Protein AF-A0A7C5IM11-F1 (afdb_monomer)

Nearest PDB structures (foldseek):
  3tjm-assembly1_A  TM=3.528E-01  e=1.279E+00  Homo sapiens
  3vpr-assembly2_C  TM=3.407E-01  e=2.394E+00  Thermus thermophilus HB8
  7mhd-assembly1_A  TM=3.914E-01  e=4.740E+00  Homo sapiens
  6u8y-assembly1_c  TM=3.774E-01  e=7.062E+00  Pyrococcus furiosus COM1
  7rs2-assembly1_A  TM=1.811E-01  e=9.388E+00  Homo sapiens

Secondary structure (DSSP, 8-state):
--TTGGGS-PPEEEEETTEEEEEPPPPGGGHHHHHHHHHHTTTS-TT--HHHHHHT--HHHHHHHHHHHHHHHHHH-TTS-HHHHHHHHHHTHHHHHHHHHHHHTTSS-TTHHHHHHHHHHHHHTTTTT-

Solvent-accessible surface area (backbone atoms only — not comparable to full-atom values): 7636 Å² total; per-residue (Å²): 136,68,81,61,47,72,75,68,61,53,58,44,78,47,78,55,98,90,41,82,44,69,36,42,62,80,55,82,88,46,44,70,53,50,52,50,27,53,57,37,49,70,83,53,59,90,82,51,51,58,67,56,49,56,72,65,34,51,77,66,24,48,51,34,43,53,49,53,43,44,53,31,46,43,70,46,44,65,88,56,56,69,68,57,49,48,52,50,40,64,76,42,38,46,67,50,50,51,50,53,50,55,62,44,33,78,82,42,67,80,76,56,46,56,65,47,56,46,55,51,59,61,57,56,63,68,66,77,76,114

Radius of gyration: 14.56 Å; Cα contacts (8 Å, |Δi|>4): 122; chains: 1; bounding box: 35×40×39 Å

Mean predicted aligned error: 9.96 Å

Foldseek 3Di:
DDPCCVVVLFWFWFADPNDIATWGADDPVCVVLLVQLVVQQVPPDLQDALVSSQVSGDPSNNVSLLVVQLVRCCVRPVPDDSVVSSVVCVVCSSRSSLRRLVSCVVVPDDPSVSSNVSNVVVVVVVVVPD

Structure (mmCIF, N/CA/C/O backbone):
data_AF-A0A7C5IM11-F1
#
_entry.id   AF-A0A7C5IM11-F1
#
loop_
_atom_site.group_PDB
_atom_site.id
_atom_site.type_symbol
_atom_site.label_atom_id
_atom_site.label_alt_id
_atom_site.label_comp_id
_atom_site.label_asym_id
_atom_site.label_entity_id
_atom_site.label_seq_id
_atom_site.pdbx_PDB_ins_code
_atom_site.Cartn_x
_atom_site.Cartn_y
_atom_site.Cartn_z
_atom_site.occupancy
_atom_site.B_iso_or_equiv
_atom_site.auth_seq_id
_atom_site.auth_comp_id
_atom_site.auth_asym_id
_atom_site.auth_atom_id
_atom_site.pdbx_PDB_model_num
ATOM 1 N N . MET A 1 1 ? 9.697 -5.905 23.148 1.00 45.78 1 MET A N 1
ATOM 2 C CA . MET A 1 1 ? 8.982 -6.516 22.001 1.00 45.78 1 MET A CA 1
ATOM 3 C C . MET A 1 1 ? 9.720 -7.782 21.559 1.00 45.78 1 MET A C 1
ATOM 5 O O . MET A 1 1 ? 10.921 -7.866 21.790 1.00 45.78 1 MET A O 1
ATOM 9 N N . SER A 1 2 ? 9.015 -8.790 21.029 1.00 44.34 2 SER A N 1
ATOM 10 C CA . SER A 1 2 ? 9.568 -10.127 20.727 1.00 44.34 2 SER A CA 1
ATOM 11 C C . SER A 1 2 ? 10.342 -10.150 19.402 1.00 44.34 2 SER A C 1
ATOM 13 O O . SER A 1 2 ? 9.794 -9.769 18.376 1.00 44.34 2 SER A O 1
ATOM 15 N N . LYS A 1 3 ? 11.583 -10.659 19.408 1.00 50.72 3 LYS A N 1
ATOM 16 C CA . LYS A 1 3 ? 12.480 -10.756 18.233 1.00 50.72 3 LYS A CA 1
ATOM 17 C C . LYS A 1 3 ? 11.946 -11.637 17.092 1.00 50.72 3 LYS A C 1
ATOM 19 O O . LYS A 1 3 ? 12.400 -11.516 15.963 1.00 50.72 3 LYS A O 1
ATOM 24 N N . PHE A 1 4 ? 10.993 -12.524 17.376 1.00 53.09 4 PHE A N 1
ATOM 25 C CA . PHE A 1 4 ? 10.390 -13.407 16.368 1.00 53.09 4 PHE A CA 1
ATOM 26 C C . PHE A 1 4 ? 9.430 -12.683 15.440 1.00 53.09 4 PHE A C 1
ATOM 28 O O . PHE A 1 4 ? 9.220 -13.087 14.305 1.00 53.09 4 PHE A O 1
ATOM 35 N N . LYS A 1 5 ? 8.850 -11.605 15.938 1.00 51.50 5 LYS A N 1
ATOM 36 C CA . LYS A 1 5 ? 7.765 -10.877 15.312 1.00 51.50 5 LYS A CA 1
ATOM 37 C C . LYS A 1 5 ? 8.288 -10.207 14.017 1.00 51.50 5 LYS A C 1
ATOM 39 O O . LYS A 1 5 ? 7.681 -10.350 12.961 1.00 51.50 5 LYS A O 1
ATOM 44 N N . THR A 1 6 ? 9.538 -9.740 14.036 1.00 43.94 6 THR A N 1
ATOM 45 C CA . THR A 1 6 ? 10.276 -9.199 12.879 1.00 43.94 6 THR A CA 1
ATOM 46 C C . THR A 1 6 ? 10.601 -10.256 11.813 1.00 43.94 6 THR A C 1
ATOM 48 O O . THR A 1 6 ? 10.743 -9.932 10.638 1.00 4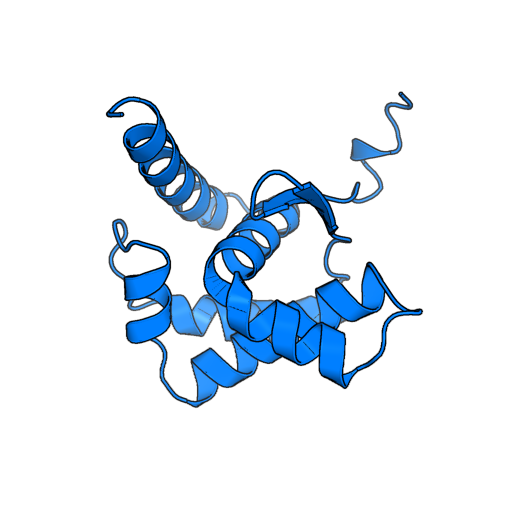3.94 6 THR A O 1
ATOM 51 N N . HIS A 1 7 ? 10.671 -11.537 12.192 1.00 47.66 7 HIS A N 1
ATOM 52 C CA . HIS A 1 7 ? 10.875 -12.667 11.274 1.00 47.66 7 HIS A CA 1
ATOM 53 C C . HIS A 1 7 ? 9.569 -13.340 10.817 1.00 47.66 7 HIS A C 1
ATOM 55 O O . HIS A 1 7 ? 9.614 -14.217 9.960 1.00 47.66 7 HIS A O 1
ATOM 61 N N . LEU A 1 8 ? 8.414 -12.919 11.346 1.00 56.19 8 LEU A N 1
ATOM 62 C CA . LEU A 1 8 ? 7.085 -13.417 10.970 1.00 56.19 8 LEU A CA 1
ATOM 63 C C . LEU A 1 8 ? 6.361 -12.502 9.964 1.00 56.19 8 LEU A C 1
ATOM 65 O O . LEU A 1 8 ? 5.176 -12.700 9.715 1.00 56.19 8 LEU A O 1
ATOM 69 N N . GLY A 1 9 ? 7.054 -11.518 9.378 1.00 52.16 9 GLY A N 1
ATOM 70 C CA . GLY A 1 9 ? 6.433 -10.530 8.490 1.00 52.16 9 GLY A CA 1
ATOM 71 C C . GLY A 1 9 ? 5.662 -9.480 9.284 1.00 52.16 9 GLY A C 1
ATOM 72 O O . GLY A 1 9 ? 4.465 -9.295 9.090 1.00 52.16 9 GLY A O 1
ATOM 73 N N . GLU A 1 10 ? 6.339 -8.844 10.238 1.00 63.31 10 GLU A N 1
ATOM 74 C CA . GLU A 1 10 ? 5.719 -7.859 11.113 1.00 63.31 10 GLU A CA 1
ATOM 75 C C . GLU A 1 10 ? 5.143 -6.690 10.324 1.00 63.31 10 GLU A C 1
ATOM 77 O O . GLU A 1 10 ? 5.780 -6.140 9.423 1.00 63.31 10 GLU A O 1
ATOM 82 N N . ASN A 1 11 ? 3.920 -6.343 10.700 1.00 73.88 11 ASN A N 1
ATOM 83 C CA . ASN A 1 11 ? 3.142 -5.285 10.105 1.00 73.88 11 ASN A CA 1
ATOM 84 C C . ASN A 1 11 ? 3.957 -3.987 9.979 1.00 73.88 11 ASN A C 1
ATOM 86 O O . ASN A 1 11 ? 4.714 -3.599 10.873 1.00 73.88 11 ASN A O 1
ATOM 90 N N . ALA A 1 12 ? 3.796 -3.303 8.855 1.00 82.19 12 ALA A N 1
ATOM 91 C CA . ALA A 1 12 ? 4.478 -2.066 8.553 1.00 82.19 12 ALA A CA 1
ATOM 92 C C . ALA A 1 12 ? 3.622 -0.871 8.963 1.00 82.19 12 ALA A C 1
ATOM 94 O O . ALA A 1 12 ? 2.465 -0.757 8.575 1.00 82.19 12 ALA A O 1
ATOM 95 N N . LYS A 1 13 ? 4.219 0.057 9.706 1.00 87.00 13 LYS A N 1
ATOM 96 C CA . LYS A 1 13 ? 3.553 1.294 10.112 1.00 87.00 13 LYS A CA 1
ATOM 97 C C . LYS A 1 13 ? 3.661 2.360 9.025 1.00 87.00 13 LYS A C 1
ATOM 99 O O . LYS A 1 13 ? 4.758 2.591 8.502 1.00 87.00 13 LYS A O 1
ATOM 104 N N . VAL A 1 14 ? 2.545 2.999 8.696 1.00 87.75 14 VAL A N 1
ATOM 10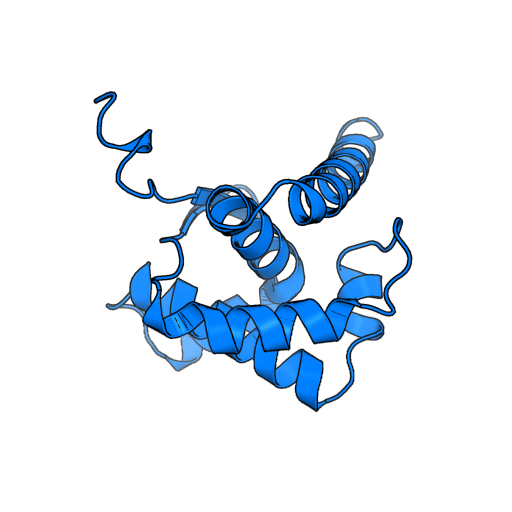5 C CA . VAL A 1 14 ? 2.467 4.178 7.827 1.00 87.75 14 VAL A CA 1
ATOM 106 C C . VAL A 1 14 ? 1.787 5.305 8.595 1.00 87.75 14 VAL A C 1
ATOM 108 O O . VAL A 1 14 ? 0.765 5.085 9.233 1.00 87.75 14 VAL A O 1
ATOM 111 N N . GLU A 1 15 ? 2.373 6.497 8.560 1.00 87.75 15 GLU A N 1
ATOM 112 C CA . GLU A 1 15 ? 1.775 7.688 9.159 1.00 87.75 15 GLU A CA 1
ATOM 113 C C . GLU A 1 15 ? 0.975 8.434 8.090 1.00 87.75 15 GLU A C 1
ATOM 115 O O . GLU A 1 15 ? 1.493 8.730 7.009 1.00 87.75 15 GLU A O 1
ATOM 120 N N . ILE A 1 16 ? -0.297 8.697 8.372 1.00 86.94 16 ILE A N 1
ATOM 121 C CA . ILE A 1 16 ? -1.225 9.397 7.486 1.00 86.94 16 ILE A CA 1
ATOM 122 C C . ILE A 1 16 ? -1.944 10.447 8.330 1.00 86.94 16 ILE A C 1
ATOM 124 O O . ILE A 1 16 ? -2.588 10.109 9.313 1.00 86.94 16 ILE A O 1
ATOM 128 N N . ASP A 1 17 ? -1.814 11.722 7.957 1.00 87.25 17 ASP A N 1
ATOM 129 C CA . ASP A 1 17 ? -2.441 12.860 8.649 1.00 87.25 17 ASP A CA 1
ATOM 130 C C . ASP A 1 17 ? -2.171 12.920 10.173 1.00 87.25 17 ASP A C 1
ATOM 132 O O . ASP A 1 17 ? -2.974 13.445 10.940 1.00 87.25 17 ASP A O 1
ATOM 136 N N . GLY A 1 18 ? -1.009 12.421 10.615 1.00 81.88 18 GLY A N 1
ATOM 137 C CA . GLY A 1 18 ? -0.608 12.381 12.028 1.00 81.88 18 GLY A CA 1
ATOM 138 C C . GLY A 1 18 ? -1.126 11.166 12.804 1.00 81.88 18 GLY A C 1
ATOM 139 O O . GLY A 1 18 ? -0.872 11.055 14.004 1.00 81.88 18 GLY A O 1
ATOM 140 N N . GLU A 1 19 ? -1.822 10.245 12.135 1.00 87.88 19 GLU A N 1
ATOM 141 C CA . GLU A 1 19 ? -2.271 8.971 12.691 1.00 87.88 19 GLU A CA 1
ATOM 142 C C . GLU A 1 19 ? -1.418 7.810 12.162 1.00 87.88 19 GLU A C 1
ATOM 144 O O . GLU A 1 19 ? -1.015 7.778 10.997 1.00 87.88 19 GLU A O 1
ATOM 149 N N . GLU A 1 20 ? -1.124 6.839 13.029 1.00 89.06 20 GLU A N 1
ATOM 150 C CA . GLU A 1 20 ? -0.320 5.665 12.686 1.00 89.06 20 GLU A CA 1
ATOM 151 C C . GLU A 1 20 ? -1.227 4.485 12.310 1.00 89.06 20 GLU A C 1
ATOM 153 O O . GLU A 1 20 ? -2.004 3.994 13.129 1.00 89.06 20 GLU A O 1
ATOM 158 N N . PHE A 1 21 ? -1.082 3.995 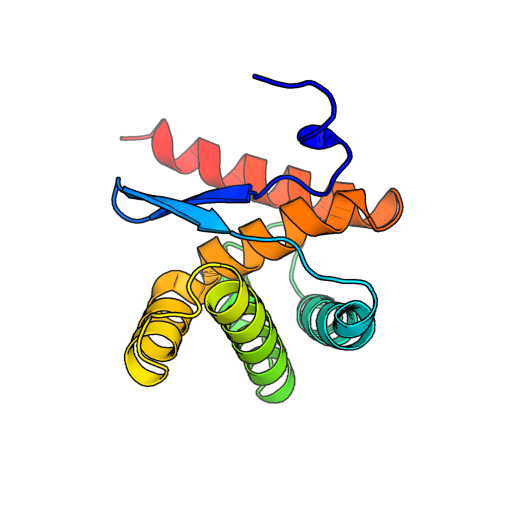11.080 1.00 90.38 21 PHE A N 1
ATOM 159 C CA . PHE A 1 21 ? -1.788 2.826 10.561 1.00 90.38 21 PHE A CA 1
ATOM 160 C C . PHE A 1 21 ? -0.834 1.641 10.439 1.00 90.38 21 PHE A C 1
ATOM 162 O O . PHE A 1 21 ? 0.310 1.781 10.005 1.00 90.38 21 PHE A O 1
ATOM 169 N N . GLU A 1 22 ? -1.313 0.452 10.790 1.00 90.81 22 GLU A N 1
ATOM 170 C CA . GLU A 1 22 ? -0.535 -0.782 10.807 1.00 90.81 22 GLU A CA 1
ATOM 171 C C . GLU A 1 22 ? -0.975 -1.686 9.647 1.00 90.81 22 GLU A C 1
ATOM 173 O O . GLU A 1 22 ? -2.091 -2.200 9.620 1.00 90.81 22 GLU A O 1
ATOM 178 N N . LEU A 1 23 ? -0.091 -1.875 8.665 1.00 90.94 23 LEU A N 1
ATOM 179 C CA . LEU A 1 23 ? -0.356 -2.630 7.442 1.00 90.94 23 LEU A CA 1
ATOM 180 C C . LEU A 1 23 ? 0.257 -4.028 7.503 1.00 90.94 23 LEU A C 1
ATOM 182 O O . LEU A 1 23 ? 1.448 -4.180 7.756 1.00 90.94 23 LEU A O 1
ATOM 186 N N . LYS A 1 24 ? -0.519 -5.061 7.191 1.00 89.25 24 LYS A N 1
ATOM 187 C CA . LYS A 1 24 ? -0.018 -6.436 7.071 1.00 89.25 24 LYS A CA 1
ATOM 188 C C . LYS A 1 24 ? 0.662 -6.651 5.715 1.00 89.25 24 LYS A C 1
ATOM 190 O O . LYS A 1 24 ? 0.131 -6.194 4.701 1.00 89.25 24 LYS A O 1
ATOM 195 N N . PRO A 1 25 ? 1.789 -7.382 5.658 1.00 87.00 25 PRO A N 1
ATOM 196 C CA . PRO A 1 25 ? 2.469 -7.655 4.401 1.00 87.00 25 PRO A CA 1
ATOM 197 C C . PRO A 1 25 ? 1.653 -8.569 3.488 1.00 87.00 25 PRO A C 1
ATOM 199 O O . PRO A 1 25 ? 0.676 -9.220 3.885 1.00 87.00 25 PRO A O 1
ATOM 202 N N . LEU A 1 26 ? 2.106 -8.639 2.242 1.00 86.44 26 LEU A N 1
ATOM 203 C CA . LEU A 1 26 ? 1.556 -9.564 1.273 1.00 86.44 26 LEU A CA 1
ATOM 204 C C . LEU A 1 26 ? 1.995 -10.999 1.589 1.00 86.44 26 LEU A C 1
ATOM 206 O O . LEU A 1 26 ? 3.027 -11.239 2.220 1.00 86.44 26 LEU A O 1
ATOM 210 N N . THR A 1 27 ? 1.183 -11.959 1.164 1.00 83.44 27 THR A N 1
ATOM 211 C CA . THR A 1 27 ? 1.513 -13.388 1.171 1.00 83.44 27 THR A CA 1
ATOM 212 C C . THR A 1 27 ? 2.044 -13.811 -0.198 1.00 83.44 27 THR A C 1
ATOM 214 O O . THR A 1 27 ? 1.920 -13.099 -1.195 1.00 83.44 27 THR A O 1
ATOM 217 N N . VAL A 1 28 ? 2.615 -15.016 -0.265 1.00 77.69 28 VAL A N 1
ATOM 218 C CA . VAL A 1 28 ? 3.165 -15.591 -1.505 1.00 77.69 28 VAL A CA 1
ATOM 219 C C . VAL A 1 28 ? 2.121 -15.656 -2.629 1.0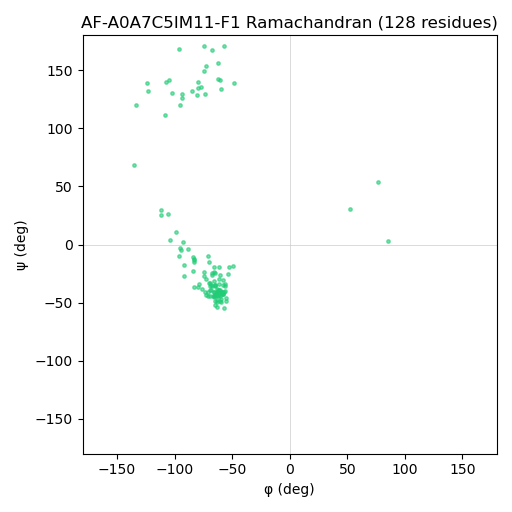0 77.69 28 VAL A C 1
ATOM 221 O O . VAL A 1 28 ? 2.455 -15.451 -3.794 1.00 77.69 28 VAL A O 1
ATOM 224 N N . GLU A 1 29 ? 0.853 -15.884 -2.286 1.00 81.25 29 GLU A N 1
ATOM 225 C CA . GLU A 1 29 ? -0.267 -15.960 -3.237 1.00 81.25 29 GLU A CA 1
ATOM 226 C C . GLU A 1 29 ? -0.539 -14.624 -3.948 1.00 81.25 29 GLU A C 1
ATOM 228 O O . GLU A 1 29 ? -1.058 -14.597 -5.063 1.00 81.25 29 GLU A O 1
ATOM 233 N N . GLU A 1 30 ? -0.146 -13.510 -3.333 1.00 86.94 30 GLU A N 1
ATOM 234 C CA . GLU A 1 30 ? -0.408 -12.153 -3.816 1.00 86.94 30 GLU A CA 1
ATOM 235 C C . GLU A 1 30 ? 0.774 -11.581 -4.622 1.00 86.94 30 GLU A C 1
ATOM 237 O O . GLU A 1 30 ? 0.632 -10.559 -5.301 1.00 86.94 30 GLU A O 1
ATOM 242 N N . LEU A 1 31 ? 1.931 -12.258 -4.620 1.00 82.12 31 LEU A N 1
ATOM 243 C CA . LEU A 1 31 ? 3.133 -11.828 -5.344 1.00 82.12 31 LEU A CA 1
ATOM 244 C C . LEU A 1 31 ? 2.921 -11.622 -6.853 1.00 82.12 31 LEU A C 1
ATOM 246 O O . LEU A 1 31 ? 3.434 -10.630 -7.373 1.00 82.12 31 LEU A O 1
ATOM 250 N N . PRO A 1 32 ? 2.164 -12.466 -7.588 1.00 84.50 32 PRO A N 1
ATOM 251 C CA . PRO A 1 32 ? 1.912 -12.220 -9.008 1.00 84.50 32 PRO A CA 1
ATOM 252 C C . PRO A 1 32 ? 1.254 -10.859 -9.258 1.00 84.50 32 PRO A C 1
ATOM 254 O O . PRO A 1 32 ? 1.634 -10.146 -10.186 1.00 84.50 32 PRO A O 1
ATOM 257 N N . LEU A 1 33 ? 0.302 -10.475 -8.404 1.00 85.69 33 LEU A N 1
ATOM 258 C CA . LEU A 1 33 ? -0.375 -9.186 -8.493 1.00 85.69 33 LEU A CA 1
ATOM 259 C C . LEU A 1 33 ? 0.562 -8.037 -8.108 1.00 85.69 33 LEU A C 1
ATOM 261 O O . LEU A 1 33 ? 0.575 -7.004 -8.776 1.00 85.69 33 LEU A O 1
ATOM 265 N N . TYR A 1 34 ? 1.374 -8.232 -7.072 1.00 86.06 34 TYR A N 1
ATOM 266 C CA . TYR A 1 34 ? 2.392 -7.270 -6.671 1.00 86.06 34 TYR A CA 1
ATOM 267 C C . TYR A 1 34 ? 3.392 -6.982 -7.799 1.00 86.06 34 TYR A C 1
ATOM 269 O O . TYR A 1 34 ? 3.676 -5.822 -8.077 1.00 86.06 34 TYR A O 1
ATOM 277 N N . PHE A 1 35 ? 3.855 -8.003 -8.529 1.00 83.38 35 PHE A N 1
ATOM 278 C CA . PHE A 1 35 ? 4.733 -7.800 -9.686 1.00 83.38 35 PHE A CA 1
ATOM 279 C C . PHE A 1 35 ? 4.051 -7.045 -10.831 1.00 83.38 35 PHE A C 1
ATOM 281 O O . PHE A 1 35 ? 4.703 -6.252 -11.508 1.00 83.38 35 PHE A O 1
ATOM 288 N N . MET A 1 36 ? 2.747 -7.249 -11.046 1.00 85.56 36 MET A N 1
ATOM 289 C CA . MET A 1 36 ? 1.990 -6.455 -12.021 1.00 85.56 36 MET A CA 1
ATOM 290 C C . MET A 1 36 ? 1.901 -4.985 -11.598 1.00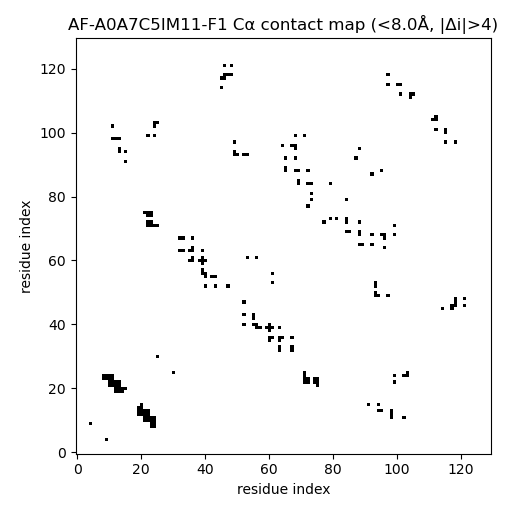 85.56 36 MET A C 1
ATOM 292 O O . MET A 1 36 ? 2.093 -4.107 -12.437 1.00 85.56 36 MET A O 1
ATOM 296 N N . ALA A 1 37 ? 1.683 -4.718 -10.306 1.00 84.50 37 ALA A N 1
ATOM 297 C CA . ALA A 1 37 ? 1.707 -3.364 -9.757 1.00 84.50 37 ALA A CA 1
ATOM 298 C C . ALA A 1 37 ? 3.106 -2.732 -9.868 1.00 84.50 37 ALA A C 1
ATOM 300 O O . ALA A 1 37 ? 3.222 -1.598 -10.311 1.00 84.50 37 ALA A O 1
ATOM 301 N N . LEU A 1 38 ? 4.180 -3.473 -9.573 1.00 80.25 38 LEU A N 1
ATOM 302 C CA . LEU A 1 38 ? 5.556 -2.991 -9.745 1.00 80.25 38 LEU A CA 1
ATOM 303 C C . LEU A 1 38 ? 5.903 -2.683 -11.201 1.00 80.25 38 LEU A C 1
ATOM 305 O O . LEU A 1 38 ? 6.541 -1.673 -11.486 1.00 80.25 38 LEU A O 1
ATOM 309 N N . LYS A 1 39 ? 5.467 -3.531 -12.136 1.00 80.19 39 LYS A N 1
ATOM 310 C CA . LYS A 1 39 ? 5.681 -3.306 -13.568 1.00 80.19 39 LYS A CA 1
ATOM 311 C C . LYS A 1 39 ? 5.009 -2.019 -14.044 1.00 80.19 39 LYS A C 1
ATOM 313 O O . LYS A 1 39 ? 5.529 -1.375 -14.946 1.00 80.19 39 LYS A O 1
ATOM 318 N N . ALA A 1 40 ? 3.904 -1.616 -13.419 1.00 76.44 40 ALA A N 1
ATOM 319 C CA . ALA A 1 40 ? 3.270 -0.334 -13.701 1.00 76.44 40 ALA A CA 1
ATOM 320 C C . ALA A 1 40 ? 4.204 0.858 -13.420 1.00 76.44 40 ALA A C 1
ATOM 322 O O . ALA A 1 40 ? 4.104 1.891 -14.075 1.00 76.44 40 ALA A O 1
ATOM 323 N N . PHE A 1 41 ? 5.168 0.682 -12.513 1.00 72.88 41 PHE A N 1
ATOM 324 C CA . PHE A 1 41 ? 6.167 1.686 -12.164 1.00 72.88 41 PHE A CA 1
ATOM 325 C C . PHE A 1 41 ? 7.473 1.579 -12.969 1.00 72.88 41 PHE A C 1
ATOM 327 O O . PHE A 1 41 ? 8.383 2.375 -12.756 1.00 72.88 41 PHE A O 1
ATOM 334 N N . SER A 1 42 ? 7.596 0.648 -13.925 1.00 68.50 42 SER A N 1
ATOM 335 C CA . SER A 1 42 ? 8.868 0.398 -14.629 1.00 68.50 42 SER A CA 1
ATOM 336 C C . SER A 1 42 ? 9.352 1.558 -15.503 1.00 68.50 42 SER A C 1
ATOM 338 O O . SER A 1 42 ? 10.521 1.599 -15.871 1.00 68.50 42 SER A O 1
ATOM 340 N N . ASN A 1 43 ? 8.452 2.472 -15.868 1.00 65.44 43 ASN A N 1
ATOM 341 C CA . ASN A 1 43 ? 8.747 3.639 -16.704 1.00 65.44 43 ASN A CA 1
ATOM 342 C C . ASN A 1 43 ? 8.835 4.937 -15.890 1.00 65.44 43 ASN A C 1
ATOM 344 O O . ASN A 1 43 ? 8.968 6.024 -16.458 1.00 65.44 43 ASN A O 1
ATOM 348 N N . VAL A 1 44 ? 8.719 4.837 -14.567 1.00 66.56 44 VAL A N 1
ATOM 349 C CA . VAL A 1 44 ? 8.757 5.984 -13.669 1.00 66.56 44 VAL A CA 1
ATOM 350 C C . VAL A 1 44 ? 10.210 6.388 -13.461 1.00 66.56 44 VAL A C 1
ATOM 352 O O . VAL A 1 44 ? 11.086 5.548 -13.273 1.00 66.56 44 VAL A O 1
ATOM 355 N N . LYS A 1 45 ? 10.482 7.693 -13.538 1.00 59.88 45 LYS A N 1
ATOM 356 C CA . LYS A 1 45 ? 11.821 8.229 -13.275 1.00 59.88 45 LYS A CA 1
ATOM 357 C C . LYS A 1 45 ? 12.218 7.896 -11.833 1.00 59.88 45 LYS A C 1
ATOM 359 O O . LYS A 1 45 ? 11.391 8.050 -10.941 1.00 59.88 45 LYS A O 1
ATOM 364 N N . GLU A 1 46 ? 13.487 7.551 -11.609 1.00 54.12 46 GLU A N 1
ATOM 365 C CA . GLU A 1 46 ? 14.054 7.214 -10.282 1.00 54.12 46 GLU A CA 1
ATOM 366 C C . GLU A 1 46 ? 13.784 8.294 -9.207 1.00 54.12 46 GLU A C 1
ATOM 368 O O . GLU A 1 46 ? 13.761 7.999 -8.019 1.00 54.12 46 GLU A O 1
ATOM 373 N N . ASN A 1 47 ? 13.466 9.533 -9.615 1.00 57.12 47 ASN A N 1
ATOM 374 C CA . ASN A 1 47 ? 13.148 10.647 -8.718 1.00 57.12 47 ASN A CA 1
ATOM 375 C C . ASN A 1 47 ? 11.692 11.139 -8.749 1.00 57.12 47 ASN A C 1
ATOM 377 O O . ASN A 1 47 ? 11.435 12.317 -8.501 1.00 57.12 47 ASN A O 1
ATOM 381 N N . ALA A 1 48 ? 10.743 10.285 -9.126 1.00 57.38 48 ALA A N 1
ATOM 382 C CA . ALA A 1 48 ? 9.341 10.678 -9.158 1.00 57.38 48 ALA A CA 1
ATOM 383 C C . ALA A 1 48 ? 8.754 10.780 -7.745 1.00 57.38 48 ALA A C 1
ATOM 385 O O . ALA A 1 48 ? 8.796 9.839 -6.952 1.00 57.38 48 ALA A O 1
ATOM 386 N N . THR A 1 49 ? 8.110 11.908 -7.464 1.00 63.91 49 THR A N 1
ATOM 387 C CA . THR A 1 49 ? 7.257 12.052 -6.285 1.00 63.91 49 THR A CA 1
ATOM 388 C C . THR A 1 49 ? 6.087 11.067 -6.351 1.00 63.91 49 THR A C 1
ATOM 390 O O . THR A 1 49 ? 5.644 10.688 -7.434 1.00 63.91 49 THR A O 1
ATOM 393 N N . GLY A 1 50 ? 5.501 10.703 -5.203 1.00 64.00 50 GLY A N 1
ATOM 394 C CA . GLY A 1 50 ? 4.351 9.785 -5.162 1.00 64.00 50 GLY A CA 1
ATOM 395 C C . GLY A 1 50 ? 3.175 10.203 -6.062 1.00 64.00 50 GLY A C 1
ATOM 396 O O . GLY A 1 50 ? 2.430 9.356 -6.536 1.00 64.00 50 GLY A O 1
ATOM 397 N N . GLN A 1 51 ? 3.033 11.495 -6.359 1.00 66.25 51 GLN A N 1
ATOM 398 C CA . GLN A 1 51 ? 1.982 12.018 -7.233 1.00 66.25 51 GLN A CA 1
ATOM 399 C C . GLN A 1 51 ? 2.338 11.904 -8.726 1.00 66.25 51 GLN A C 1
ATOM 401 O O . GLN A 1 51 ? 1.480 11.571 -9.545 1.00 66.25 51 GLN A O 1
ATOM 406 N N . GLU A 1 52 ? 3.608 12.093 -9.088 1.00 66.56 52 GLU A N 1
ATOM 407 C CA . GLU A 1 52 ? 4.128 11.826 -10.441 1.00 66.56 52 GLU A CA 1
ATOM 408 C C . GLU A 1 52 ? 4.145 10.324 -10.751 1.00 66.56 52 GLU A C 1
ATOM 410 O O . GLU A 1 52 ? 3.866 9.901 -11.874 1.00 66.56 52 GLU A O 1
ATOM 415 N N . LEU A 1 53 ? 4.410 9.518 -9.727 1.00 69.25 53 LEU A N 1
ATOM 416 C CA . LEU A 1 53 ? 4.427 8.063 -9.768 1.00 69.25 53 LEU A CA 1
ATOM 417 C C . LEU A 1 53 ? 3.030 7.492 -10.059 1.00 69.25 53 LEU A C 1
ATOM 419 O O . LEU A 1 53 ? 2.914 6.525 -10.798 1.00 69.25 53 LEU A O 1
ATOM 423 N N . LEU A 1 54 ? 1.965 8.135 -9.566 1.00 72.38 54 LEU A N 1
ATOM 424 C CA . LEU A 1 54 ? 0.581 7.786 -9.912 1.00 72.38 54 LEU A CA 1
ATOM 425 C C . LEU A 1 54 ? 0.141 8.340 -11.272 1.00 72.38 54 LEU A C 1
ATOM 427 O O . LEU A 1 54 ? -0.576 7.667 -12.004 1.00 72.38 54 LEU A O 1
ATOM 431 N N . SER A 1 55 ? 0.586 9.547 -11.630 1.00 75.50 55 SER A N 1
ATOM 432 C CA . SER A 1 55 ? 0.209 10.205 -12.896 1.00 75.50 55 SER A CA 1
ATOM 433 C C . SER A 1 55 ? 0.822 9.544 -14.137 1.00 75.50 55 SER A C 1
ATOM 435 O O . SER A 1 55 ? 0.408 9.823 -15.258 1.00 75.50 55 SER A O 1
ATOM 437 N N . SER A 1 56 ? 1.830 8.698 -13.941 1.00 74.12 56 SER A N 1
ATOM 438 C CA . SER A 1 56 ? 2.517 7.942 -14.992 1.00 74.12 56 SER A CA 1
ATOM 439 C C . SER A 1 56 ? 1.973 6.523 -15.174 1.00 74.12 56 SER A C 1
ATOM 441 O O . SER A 1 56 ? 2.414 5.820 -16.084 1.00 74.12 56 SER A O 1
ATOM 443 N N . LEU A 1 57 ? 1.008 6.110 -14.345 1.00 80.56 57 LEU A N 1
ATOM 444 C CA . LEU A 1 57 ? 0.345 4.820 -14.480 1.00 80.56 57 LEU A CA 1
ATOM 445 C C . LEU A 1 57 ? -0.679 4.852 -15.614 1.00 80.56 57 LEU A C 1
ATOM 447 O O . LEU A 1 57 ? -1.489 5.773 -15.714 1.00 80.56 57 LEU A O 1
ATOM 45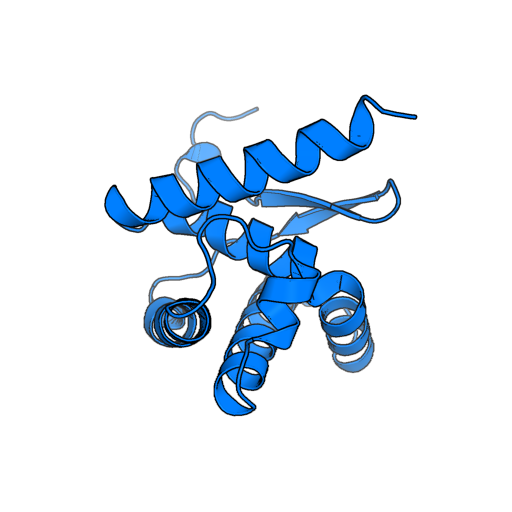1 N N . ASP A 1 58 ? -0.685 3.802 -16.432 1.00 83.69 58 ASP A N 1
ATOM 452 C CA . ASP A 1 58 ? -1.806 3.528 -17.325 1.00 83.69 58 ASP A CA 1
ATOM 453 C C . ASP A 1 58 ? -3.010 2.977 -16.535 1.00 83.69 58 ASP A C 1
ATOM 455 O O . ASP A 1 58 ? -2.917 2.661 -15.344 1.00 83.69 58 ASP A O 1
ATOM 459 N N . GLU A 1 59 ? -4.169 2.848 -17.186 1.00 85.00 59 GLU A N 1
ATOM 460 C CA . GLU A 1 59 ? -5.393 2.358 -16.530 1.00 85.00 59 GLU A CA 1
ATOM 461 C C . GLU A 1 59 ? -5.202 0.979 -15.878 1.00 85.00 59 GLU A C 1
ATOM 463 O O . GLU A 1 59 ? -5.734 0.704 -14.799 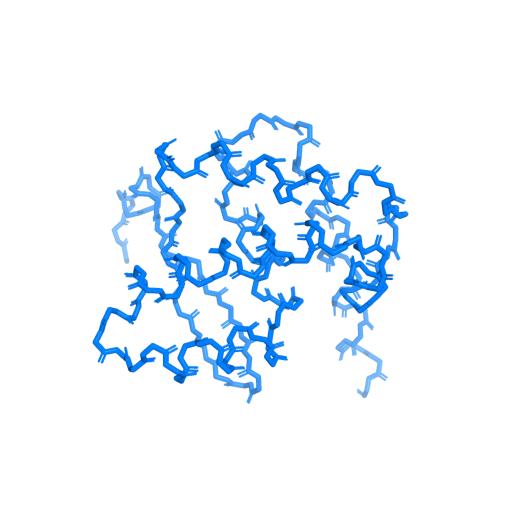1.00 85.00 59 GLU A O 1
ATOM 468 N N . ASN A 1 60 ? -4.408 0.110 -16.510 1.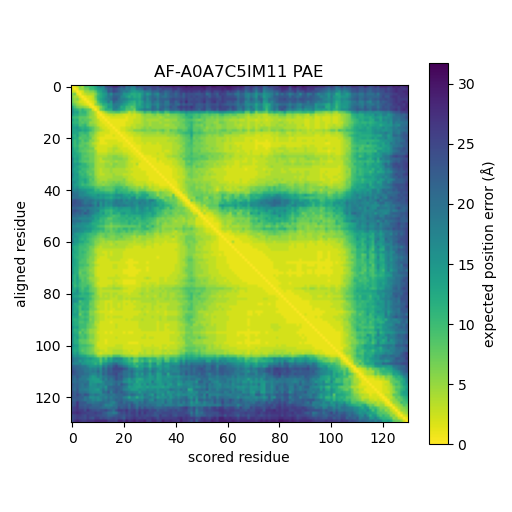00 85.19 60 ASN A N 1
ATOM 469 C CA . ASN A 1 60 ? -4.100 -1.214 -15.980 1.00 85.19 60 ASN A CA 1
ATOM 470 C C . ASN A 1 60 ? -3.211 -1.126 -14.736 1.00 85.19 60 ASN A C 1
ATOM 472 O O . ASN A 1 60 ? -3.476 -1.796 -13.740 1.00 85.19 60 ASN A O 1
ATOM 476 N N . GLY A 1 61 ? -2.186 -0.282 -14.773 1.00 85.94 61 GLY A N 1
ATOM 477 C CA . GLY A 1 61 ? -1.284 -0.006 -13.671 1.00 85.94 61 GLY A CA 1
ATOM 478 C C . GLY A 1 61 ? -2.018 0.536 -12.458 1.00 85.94 61 GLY A C 1
ATOM 479 O O . GLY A 1 61 ? -1.900 -0.021 -11.367 1.00 85.94 61 GLY A O 1
ATOM 480 N N . LEU A 1 62 ? -2.866 1.543 -12.669 1.00 88.00 62 LEU A N 1
ATOM 481 C CA . LEU A 1 62 ? -3.710 2.107 -11.621 1.00 88.00 62 LEU A CA 1
ATOM 482 C C . LEU A 1 62 ? -4.627 1.041 -11.011 1.00 88.00 62 LEU A C 1
ATOM 484 O O . LEU A 1 62 ? -4.747 0.946 -9.790 1.00 88.00 62 LEU A O 1
ATOM 488 N N . LYS A 1 63 ? -5.225 0.183 -11.845 1.00 90.75 63 LYS A N 1
ATOM 489 C CA . LYS A 1 63 ? -6.064 -0.931 -11.389 1.00 90.75 63 LYS A CA 1
ATOM 490 C C . LYS A 1 63 ? -5.287 -1.932 -10.532 1.00 90.75 63 LYS A C 1
ATOM 492 O O . LYS A 1 63 ? -5.809 -2.376 -9.509 1.00 90.75 63 LYS A O 1
ATOM 497 N N . TYR A 1 64 ? -4.066 -2.306 -10.918 1.00 90.62 64 TYR A N 1
ATOM 498 C CA . TYR A 1 64 ? -3.244 -3.232 -10.130 1.00 90.62 64 TYR A CA 1
ATOM 499 C C . TYR A 1 64 ? -2.789 -2.616 -8.805 1.00 90.62 64 TYR A C 1
ATOM 501 O O . TYR A 1 64 ? -2.822 -3.295 -7.779 1.00 90.62 64 TYR A O 1
ATOM 509 N N . VAL A 1 65 ? -2.440 -1.329 -8.811 1.00 90.94 65 VAL A N 1
ATOM 510 C CA . VAL A 1 65 ? -2.069 -0.570 -7.610 1.00 90.94 65 VAL A CA 1
ATOM 511 C C . VAL A 1 65 ? -3.250 -0.440 -6.648 1.00 90.94 65 VAL A C 1
ATOM 513 O O . VAL A 1 65 ? -3.128 -0.780 -5.475 1.00 90.94 65 VAL A O 1
ATOM 516 N N . ALA A 1 66 ? -4.423 -0.037 -7.133 1.00 92.19 66 ALA A N 1
ATOM 517 C CA . ALA A 1 66 ? -5.622 0.034 -6.301 1.00 92.19 66 ALA A CA 1
ATOM 518 C C . ALA A 1 66 ? -5.976 -1.340 -5.708 1.00 92.19 66 ALA A C 1
ATOM 520 O O . ALA A 1 66 ? -6.296 -1.446 -4.526 1.00 92.19 66 ALA A O 1
ATOM 521 N N . LYS A 1 67 ? -5.852 -2.410 -6.504 1.00 93.38 67 LYS A N 1
ATOM 522 C CA . LYS A 1 67 ? -6.145 -3.774 -6.052 1.00 93.38 67 LYS A CA 1
ATOM 523 C C . LYS A 1 67 ? -5.176 -4.261 -4.974 1.00 93.38 67 LYS A C 1
ATOM 525 O O . LYS A 1 67 ? -5.616 -4.911 -4.031 1.00 93.38 67 LYS A O 1
ATOM 530 N N . ILE A 1 68 ? -3.875 -3.976 -5.094 1.00 93.44 68 ILE A N 1
ATOM 531 C CA . ILE A 1 68 ? -2.907 -4.406 -4.075 1.00 93.44 68 ILE A CA 1
ATOM 532 C C . ILE A 1 68 ? -3.094 -3.637 -2.764 1.00 93.44 68 ILE A C 1
ATOM 534 O O . ILE A 1 68 ? -2.976 -4.226 -1.693 1.00 93.44 68 ILE A O 1
ATOM 538 N N . ILE A 1 69 ? -3.454 -2.353 -2.844 1.00 94.50 69 ILE A N 1
ATOM 539 C CA . ILE A 1 69 ? -3.799 -1.546 -1.671 1.00 94.50 69 ILE A CA 1
ATOM 540 C C . ILE A 1 69 ? -5.033 -2.115 -0.978 1.00 94.50 69 ILE A C 1
ATOM 542 O O . ILE A 1 69 ? -4.988 -2.341 0.227 1.00 94.50 69 ILE A O 1
ATOM 546 N N . ASP A 1 70 ? -6.105 -2.389 -1.722 1.00 95.25 70 ASP A N 1
ATOM 547 C CA . ASP A 1 70 ? -7.342 -2.933 -1.155 1.00 95.25 70 ASP A CA 1
ATOM 548 C C . ASP A 1 70 ? -7.113 -4.286 -0.464 1.00 95.25 70 ASP A C 1
ATOM 550 O O . ASP A 1 70 ? -7.566 -4.485 0.659 1.00 95.25 70 ASP A O 1
ATOM 554 N N . ILE A 1 71 ? -6.308 -5.177 -1.057 1.00 94.44 71 ILE A N 1
ATOM 555 C CA . ILE A 1 71 ? -5.919 -6.453 -0.427 1.00 94.44 71 ILE A CA 1
ATOM 556 C C . ILE A 1 71 ? -5.192 -6.219 0.899 1.00 94.44 71 ILE A C 1
ATOM 558 O O . ILE A 1 71 ? -5.503 -6.857 1.906 1.00 94.44 71 ILE A O 1
ATOM 562 N N . VAL A 1 72 ? -4.222 -5.304 0.921 1.00 93.94 72 VAL A N 1
ATOM 563 C CA . VAL A 1 72 ? -3.469 -4.997 2.142 1.00 93.94 72 VAL A CA 1
ATOM 564 C C . VAL A 1 72 ? -4.384 -4.387 3.201 1.00 93.94 72 VAL A C 1
ATOM 566 O O . VAL A 1 72 ? -4.328 -4.804 4.360 1.00 93.94 72 VAL A O 1
ATOM 569 N N . LEU A 1 73 ? -5.261 -3.455 2.826 1.00 94.81 73 LEU A N 1
ATOM 570 C CA . LEU A 1 73 ? -6.222 -2.848 3.746 1.00 94.81 73 LEU A CA 1
ATOM 571 C C . LEU A 1 73 ? -7.224 -3.878 4.269 1.00 94.81 73 LEU A C 1
ATOM 573 O O . LEU A 1 73 ? -7.456 -3.917 5.469 1.00 94.81 73 LEU A O 1
ATOM 577 N N . GLN A 1 74 ? -7.754 -4.761 3.424 1.00 95.25 74 GLN A N 1
ATOM 578 C CA . GLN A 1 74 ? -8.667 -5.829 3.836 1.00 95.25 74 GLN A CA 1
ATOM 579 C C . GLN A 1 74 ? -8.003 -6.795 4.823 1.00 95.25 74 GLN A C 1
ATOM 581 O O . GLN A 1 74 ? -8.627 -7.232 5.785 1.00 95.25 74 GLN A O 1
ATOM 586 N N . LYS A 1 75 ? -6.724 -7.123 4.624 1.00 91.44 75 LYS A N 1
ATOM 587 C CA . LYS A 1 75 ? -5.976 -7.984 5.554 1.00 91.44 75 LYS A CA 1
ATOM 588 C C . LYS A 1 75 ? -5.708 -7.295 6.885 1.00 91.44 75 LYS A C 1
ATOM 590 O O . LYS A 1 75 ? -5.733 -7.941 7.938 1.00 91.44 75 LYS A O 1
ATOM 595 N N . SER A 1 76 ? -5.400 -6.007 6.831 1.00 91.94 76 SER A N 1
ATOM 596 C CA . SER A 1 76 ? -5.042 -5.202 8.000 1.00 91.94 76 SER A CA 1
ATOM 597 C C . SER A 1 76 ? -6.270 -4.845 8.834 1.00 91.94 76 SER A C 1
ATOM 599 O O . SER A 1 76 ? -6.220 -4.958 10.055 1.00 91.94 76 SER A O 1
ATOM 601 N N . TYR A 1 77 ? -7.379 -4.550 8.157 1.00 92.75 77 TYR A N 1
ATOM 602 C CA . TYR A 1 77 ? -8.634 -4.043 8.700 1.00 92.75 77 TYR A CA 1
ATOM 603 C C . TYR A 1 77 ? -9.835 -4.801 8.087 1.00 92.75 77 TYR A C 1
ATOM 605 O O . TYR A 1 77 ? -10.589 -4.252 7.274 1.00 92.75 77 TYR A O 1
ATOM 613 N N . PRO A 1 78 ? -10.001 -6.097 8.417 1.00 92.88 78 PRO A N 1
ATOM 614 C CA . PRO A 1 78 ? -11.042 -6.942 7.825 1.00 92.88 78 PRO A CA 1
ATOM 615 C C . PRO A 1 78 ? -12.460 -6.529 8.229 1.00 92.88 78 PRO A C 1
ATOM 617 O O . PRO A 1 78 ? -13.396 -6.775 7.471 1.00 92.88 78 PRO A O 1
ATOM 620 N N . ASP A 1 79 ? -12.600 -5.894 9.392 1.00 94.81 79 ASP A N 1
ATOM 621 C CA . ASP A 1 79 ? -13.889 -5.494 9.960 1.00 94.81 79 ASP A CA 1
ATOM 622 C C . ASP A 1 79 ? -14.397 -4.147 9.411 1.00 94.81 79 ASP A C 1
ATOM 624 O O . ASP A 1 79 ? -15.558 -3.801 9.614 1.00 94.81 79 ASP A O 1
ATOM 628 N N . GLU A 1 80 ? -13.556 -3.405 8.681 1.00 93.62 80 GLU A N 1
ATOM 629 C CA . GLU A 1 80 ? -13.944 -2.128 8.076 1.00 93.62 80 GLU A CA 1
ATOM 630 C C . GLU A 1 80 ? -14.843 -2.327 6.842 1.00 93.62 80 GLU A C 1
ATOM 632 O O . GLU A 1 80 ? -14.693 -3.314 6.106 1.00 93.62 80 GLU A O 1
ATOM 637 N N . PRO A 1 81 ? -15.762 -1.396 6.540 1.00 95.56 81 PRO A N 1
ATOM 638 C CA . PRO A 1 81 ? -16.583 -1.477 5.338 1.00 95.56 81 PRO A CA 1
ATOM 639 C C . PRO A 1 81 ? -15.745 -1.428 4.054 1.00 95.56 81 PRO A C 1
ATOM 641 O O . PRO A 1 81 ? -14.771 -0.684 3.937 1.00 95.56 81 PRO A O 1
ATOM 644 N N . GLU A 1 82 ? -16.150 -2.196 3.040 1.00 93.62 82 GLU A N 1
ATOM 645 C CA . GLU A 1 82 ? -15.451 -2.233 1.747 1.00 93.62 82 GLU A CA 1
ATOM 646 C C . GLU A 1 82 ? -15.391 -0.854 1.076 1.00 93.62 82 GLU A C 1
ATOM 648 O O . GLU A 1 82 ? -14.355 -0.473 0.533 1.00 93.62 82 GLU A O 1
ATOM 653 N N . GLU A 1 83 ? -16.484 -0.091 1.129 1.00 93.31 83 GLU A N 1
ATOM 654 C CA . GLU A 1 83 ? -16.531 1.255 0.554 1.00 93.31 83 GLU A CA 1
ATOM 655 C C . GLU A 1 83 ? -15.564 2.212 1.259 1.00 93.31 83 GLU A C 1
ATOM 657 O O . GLU A 1 83 ? -14.847 2.954 0.585 1.00 93.31 83 GLU A O 1
ATOM 662 N N . GLU A 1 84 ? -15.478 2.149 2.589 1.00 92.94 84 GLU A N 1
ATOM 663 C CA . GLU A 1 84 ? -14.568 2.982 3.378 1.00 92.94 84 GLU A CA 1
ATOM 664 C C . GLU A 1 84 ? -13.105 2.627 3.101 1.00 92.94 84 GLU A C 1
ATOM 666 O O . GLU A 1 84 ? -12.302 3.520 2.814 1.00 92.94 84 GLU A O 1
ATOM 671 N N . ARG A 1 85 ? -12.761 1.331 3.047 1.00 94.19 85 ARG A N 1
ATOM 672 C CA . ARG A 1 85 ? -11.412 0.887 2.651 1.00 94.19 85 ARG A CA 1
ATOM 673 C C . ARG A 1 85 ? -11.027 1.375 1.260 1.00 94.19 85 ARG A C 1
ATOM 675 O O . ARG A 1 85 ? -9.903 1.837 1.069 1.00 94.19 85 ARG A O 1
ATOM 682 N N . LYS A 1 86 ? -11.941 1.306 0.288 1.00 92.25 86 LYS A N 1
ATOM 683 C CA . LYS A 1 86 ? -11.678 1.782 -1.078 1.00 92.25 86 LYS A CA 1
ATOM 684 C C . LYS A 1 86 ? -11.470 3.290 -1.125 1.00 92.25 86 LYS A C 1
ATOM 686 O O . LYS A 1 86 ? -10.533 3.749 -1.774 1.00 92.25 86 LYS A O 1
ATOM 691 N N . GLN A 1 87 ? -12.309 4.062 -0.437 1.00 93.06 87 GLN A N 1
ATOM 692 C CA . GLN A 1 87 ? -12.155 5.516 -0.364 1.00 93.06 87 GLN A CA 1
ATOM 693 C C . GLN A 1 87 ? -10.838 5.905 0.315 1.00 93.06 87 GLN A C 1
ATOM 695 O O . GLN A 1 87 ? -10.107 6.748 -0.210 1.00 93.06 87 GLN A O 1
ATOM 700 N N . PHE A 1 88 ? -10.498 5.247 1.425 1.00 93.62 88 PHE A N 1
ATOM 701 C CA . PHE A 1 88 ? -9.229 5.434 2.123 1.00 93.62 88 PHE A CA 1
ATOM 702 C C . PHE A 1 88 ? -8.036 5.089 1.221 1.00 93.62 88 PHE A C 1
ATOM 704 O O . PHE A 1 88 ? -7.117 5.894 1.057 1.00 93.62 88 PHE A O 1
ATOM 711 N N . GLY A 1 89 ? -8.089 3.930 0.560 1.00 92.06 89 GLY A N 1
ATOM 712 C CA . GLY A 1 89 ? -7.068 3.462 -0.372 1.00 92.06 89 GLY A CA 1
ATOM 713 C C . GLY A 1 89 ? -6.834 4.413 -1.544 1.00 92.06 89 GLY A C 1
ATOM 714 O O . GLY A 1 89 ? -5.688 4.659 -1.908 1.00 92.06 89 GLY A O 1
ATOM 715 N N . LEU A 1 90 ? -7.898 4.994 -2.105 1.00 90.56 90 LEU A N 1
ATOM 716 C CA . LEU A 1 90 ? -7.804 5.984 -3.182 1.00 90.56 90 LEU A CA 1
ATOM 717 C C . LEU A 1 90 ? -7.250 7.325 -2.690 1.00 90.56 90 LEU A C 1
ATOM 719 O O . LEU A 1 90 ? -6.376 7.902 -3.339 1.00 90.56 90 LEU A O 1
ATOM 723 N N . LYS A 1 91 ? -7.729 7.813 -1.539 1.00 90.81 91 LYS A N 1
ATOM 724 C CA . LYS A 1 91 ? -7.297 9.091 -0.954 1.00 90.81 91 LYS A CA 1
ATOM 725 C C . LYS A 1 91 ? -5.807 9.080 -0.608 1.00 90.81 91 LYS A C 1
ATOM 727 O O . LYS A 1 91 ? -5.111 10.059 -0.869 1.00 90.81 91 LYS A O 1
ATOM 732 N N . TYR A 1 92 ? -5.316 7.965 -0.072 1.00 91.25 92 TYR A N 1
ATOM 733 C CA . TYR A 1 92 ? -3.940 7.810 0.406 1.00 91.25 92 TYR A CA 1
ATOM 734 C C . TYR A 1 92 ? -3.124 6.840 -0.451 1.00 91.25 92 TYR A C 1
ATOM 736 O O . TYR A 1 92 ? -2.187 6.197 0.020 1.00 91.25 92 TYR A O 1
ATOM 744 N N . MET A 1 93 ? -3.450 6.750 -1.740 1.00 89.00 93 MET A N 1
ATOM 745 C CA . MET A 1 93 ? -2.880 5.756 -2.645 1.00 89.00 93 MET A CA 1
ATOM 746 C C . MET A 1 93 ? -1.346 5.782 -2.685 1.00 89.00 93 MET A C 1
ATOM 748 O O . MET A 1 93 ? -0.712 4.737 -2.569 1.00 89.00 93 MET A O 1
ATOM 752 N N . ALA A 1 94 ? -0.741 6.970 -2.793 1.00 84.94 94 ALA A N 1
ATOM 753 C CA . ALA A 1 94 ? 0.713 7.146 -2.860 1.00 84.94 94 ALA A CA 1
ATOM 754 C C . ALA A 1 94 ? 1.470 6.686 -1.593 1.00 84.94 94 ALA A C 1
ATOM 756 O O . ALA A 1 94 ? 2.401 5.882 -1.725 1.00 84.94 94 ALA A O 1
ATOM 757 N N . PRO A 1 95 ? 1.130 7.150 -0.372 1.00 87.44 95 PRO A N 1
ATOM 758 C CA . PRO A 1 95 ? 1.808 6.675 0.834 1.00 87.44 95 PRO A CA 1
ATOM 759 C C . PRO A 1 95 ? 1.558 5.182 1.089 1.00 87.44 95 PRO A C 1
ATOM 761 O O . PRO A 1 95 ? 2.486 4.473 1.481 1.00 87.44 95 PRO A O 1
ATOM 764 N N . LEU A 1 96 ? 0.355 4.677 0.787 1.00 90.50 96 LEU A N 1
ATOM 765 C CA . LEU A 1 96 ? 0.030 3.259 0.947 1.00 90.50 96 LEU A CA 1
ATOM 766 C C . LEU A 1 96 ? 0.850 2.376 0.002 1.00 90.50 96 LEU A C 1
ATOM 768 O O . LEU A 1 96 ? 1.519 1.457 0.472 1.00 90.50 96 LEU A O 1
ATOM 772 N N . ILE A 1 97 ? 0.865 2.660 -1.307 1.00 87.94 97 ILE A N 1
ATOM 773 C CA . ILE A 1 97 ? 1.624 1.833 -2.258 1.00 87.94 97 ILE A CA 1
ATOM 774 C C . ILE A 1 97 ? 3.121 1.876 -1.969 1.00 87.94 97 ILE A C 1
ATOM 776 O O . ILE A 1 97 ? 3.777 0.840 -2.023 1.00 87.94 97 ILE A O 1
ATOM 780 N N . THR A 1 98 ? 3.643 3.042 -1.579 1.00 84.75 98 THR A N 1
ATOM 781 C CA . THR A 1 98 ? 5.041 3.181 -1.163 1.00 84.75 98 THR A CA 1
ATOM 782 C C . THR A 1 98 ? 5.332 2.230 -0.012 1.00 84.75 98 THR A C 1
ATOM 784 O O . THR A 1 98 ? 6.206 1.375 -0.130 1.00 84.75 98 THR A O 1
ATOM 787 N N . LYS A 1 99 ? 4.547 2.296 1.072 1.00 87.19 99 LYS A N 1
ATOM 788 C CA . LYS A 1 99 ? 4.761 1.438 2.240 1.00 87.19 99 LYS A CA 1
ATOM 789 C C . LYS A 1 99 ? 4.637 -0.048 1.912 1.00 87.19 99 LYS A C 1
ATOM 791 O O . LYS A 1 99 ? 5.427 -0.853 2.408 1.00 87.19 99 LYS A O 1
ATOM 796 N N . ILE A 1 100 ? 3.675 -0.406 1.065 1.00 88.50 100 ILE A N 1
ATOM 797 C CA . ILE A 1 100 ? 3.478 -1.779 0.597 1.00 88.50 100 ILE A CA 1
ATOM 798 C C . ILE A 1 100 ? 4.717 -2.274 -0.144 1.00 88.50 100 ILE A C 1
ATOM 800 O O . ILE A 1 100 ? 5.176 -3.385 0.123 1.00 88.50 100 ILE A O 1
ATOM 804 N N . ILE A 1 101 ? 5.294 -1.458 -1.023 1.00 84.62 101 ILE A N 1
ATOM 805 C CA . ILE A 1 101 ? 6.530 -1.806 -1.723 1.00 84.62 101 ILE A CA 1
ATOM 806 C C . ILE A 1 101 ? 7.676 -1.978 -0.717 1.00 84.62 101 ILE A C 1
ATOM 808 O O . ILE A 1 101 ? 8.346 -3.011 -0.723 1.00 84.62 101 ILE A O 1
ATOM 812 N N . GLU A 1 102 ? 7.851 -1.033 0.213 1.00 79.62 102 GLU A N 1
ATOM 813 C CA . GLU A 1 102 ? 8.908 -1.084 1.234 1.00 79.62 102 GLU A CA 1
ATOM 814 C C . GLU A 1 102 ? 8.888 -2.368 2.066 1.00 79.62 102 GLU A C 1
ATOM 816 O O . GLU A 1 102 ? 9.929 -3.002 2.260 1.00 79.62 102 GLU A O 1
ATOM 821 N N . MET A 1 103 ? 7.714 -2.744 2.581 1.00 83.00 103 MET A N 1
ATOM 822 C CA . MET A 1 103 ? 7.600 -3.886 3.489 1.00 83.00 103 MET A CA 1
ATOM 823 C C . MET A 1 103 ? 7.774 -5.227 2.772 1.00 83.00 103 MET A C 1
ATOM 825 O O . MET A 1 103 ? 8.289 -6.178 3.358 1.00 83.00 103 MET A O 1
ATOM 829 N N . ASN A 1 104 ? 7.397 -5.302 1.493 1.00 79.69 104 ASN A N 1
ATOM 830 C CA . ASN A 1 104 ? 7.478 -6.536 0.714 1.00 79.69 104 ASN A CA 1
ATOM 831 C C . ASN A 1 104 ? 8.802 -6.676 -0.054 1.00 79.69 104 ASN A C 1
ATOM 833 O O . ASN A 1 104 ? 9.196 -7.789 -0.392 1.00 79.69 104 ASN A O 1
ATOM 837 N N . ALA A 1 105 ? 9.571 -5.604 -0.248 1.00 71.06 105 ALA A N 1
ATOM 838 C CA . ALA A 1 105 ? 10.899 -5.683 -0.859 1.00 71.06 105 ALA A CA 1
ATOM 839 C C . ALA A 1 105 ? 11.968 -6.338 0.022 1.00 71.06 105 ALA A C 1
ATOM 841 O O . ALA A 1 105 ? 13.065 -6.621 -0.446 1.00 71.06 105 ALA A O 1
ATOM 842 N N . GLN A 1 106 ? 11.696 -6.600 1.301 1.00 59.88 106 GLN A N 1
ATOM 843 C CA . GLN A 1 106 ? 12.559 -7.497 2.075 1.00 59.88 106 GLN A CA 1
ATOM 844 C C . GLN A 1 106 ? 12.359 -8.967 1.685 1.00 59.88 106 GLN A C 1
ATOM 846 O O . GLN A 1 106 ? 13.282 -9.763 1.853 1.00 59.88 106 GLN A O 1
ATOM 851 N N . GLN A 1 107 ? 11.191 -9.312 1.134 1.00 57.75 107 GLN A N 1
ATOM 852 C CA . GLN A 1 107 ? 10.869 -10.656 0.652 1.00 57.75 107 GLN A CA 1
ATOM 853 C C . GLN A 1 107 ? 11.389 -10.909 -0.775 1.00 57.75 107 GLN A C 1
ATOM 855 O O . GLN A 1 107 ? 11.418 -12.052 -1.227 1.00 57.75 107 GLN A O 1
ATOM 860 N N . ILE A 1 108 ? 11.820 -9.861 -1.484 1.00 53.69 108 ILE A N 1
ATOM 861 C CA . ILE A 1 108 ? 12.219 -9.897 -2.895 1.00 53.69 108 ILE A CA 1
ATOM 862 C C . ILE A 1 108 ? 13.660 -9.360 -2.993 1.00 53.69 108 ILE A C 1
ATOM 864 O O . ILE A 1 108 ? 14.064 -8.482 -2.242 1.00 53.69 108 ILE A O 1
ATOM 868 N N . GLY A 1 109 ? 14.511 -9.977 -3.815 1.00 50.69 109 GLY A N 1
ATOM 869 C CA . GLY A 1 109 ? 15.972 -9.786 -3.784 1.00 50.69 109 GLY A CA 1
ATOM 870 C C . GLY A 1 109 ? 16.492 -8.340 -3.958 1.00 50.69 109 GLY A C 1
ATOM 871 O O . GLY A 1 109 ? 15.778 -7.418 -4.330 1.00 50.69 109 GLY A O 1
ATOM 872 N N . GLN A 1 110 ? 17.804 -8.153 -3.735 1.00 45.88 110 GLN A N 1
ATOM 873 C CA . GLN A 1 110 ? 18.514 -6.863 -3.577 1.00 45.88 110 GLN A CA 1
ATOM 874 C C . GLN A 1 110 ? 18.272 -5.748 -4.621 1.00 45.88 110 GLN A C 1
ATOM 876 O O . GLN A 1 110 ? 18.591 -4.599 -4.324 1.00 45.88 110 GLN A O 1
ATOM 881 N N . LYS A 1 111 ? 17.753 -6.033 -5.822 1.00 45.88 111 LYS A N 1
ATOM 882 C CA . LYS A 1 111 ? 17.547 -5.006 -6.862 1.00 45.88 111 LYS A CA 1
ATOM 883 C C . LYS A 1 111 ? 16.418 -4.026 -6.528 1.00 45.88 111 LYS A C 1
ATOM 885 O O . LYS A 1 111 ? 16.565 -2.846 -6.826 1.00 45.88 111 LYS A O 1
ATOM 890 N N . ASP A 1 112 ? 15.371 -4.477 -5.843 1.00 55.00 112 ASP A N 1
ATOM 891 C CA . ASP A 1 112 ? 14.194 -3.643 -5.550 1.00 55.00 112 ASP A CA 1
ATOM 892 C C . ASP A 1 112 ? 14.386 -2.756 -4.307 1.00 55.00 112 ASP A C 1
ATOM 894 O O . ASP A 1 112 ? 13.674 -1.774 -4.114 1.00 55.00 112 ASP A O 1
ATOM 898 N N . LYS A 1 113 ? 15.407 -3.041 -3.485 1.00 52.72 113 LYS A N 1
ATOM 899 C CA . LYS A 1 113 ? 15.750 -2.236 -2.300 1.00 52.72 113 LYS A CA 1
ATOM 900 C C . LYS A 1 113 ? 16.240 -0.826 -2.642 1.00 52.72 113 LYS A C 1
ATOM 902 O O . LYS A 1 113 ? 15.980 0.089 -1.869 1.00 52.72 113 LYS A O 1
ATOM 907 N N . LYS A 1 114 ? 16.904 -0.641 -3.790 1.00 57.03 114 LYS A N 1
ATOM 908 C CA . LYS A 1 114 ? 17.422 0.673 -4.214 1.00 57.03 114 LYS A CA 1
ATOM 909 C C . LYS A 1 114 ? 16.307 1.676 -4.502 1.00 57.03 114 LYS A C 1
ATOM 911 O O . LYS A 1 114 ? 16.342 2.785 -3.987 1.00 57.03 114 LYS A O 1
ATOM 916 N N . LEU A 1 115 ? 15.279 1.235 -5.227 1.00 58.34 115 LEU A N 1
ATOM 917 C CA . LEU A 1 115 ? 14.112 2.056 -5.555 1.00 58.34 115 LEU A CA 1
ATOM 918 C C . LEU A 1 115 ? 13.408 2.579 -4.288 1.00 58.34 115 LEU A C 1
ATOM 920 O O . LEU A 1 115 ? 12.922 3.702 -4.246 1.00 58.34 115 LEU A O 1
ATOM 924 N N . ILE A 1 116 ? 13.394 1.778 -3.221 1.00 58.12 116 ILE A N 1
ATOM 925 C CA . ILE A 1 116 ? 12.820 2.155 -1.924 1.00 58.12 116 ILE A CA 1
ATOM 926 C C . ILE A 1 116 ? 13.668 3.179 -1.171 1.00 58.12 116 ILE A C 1
ATOM 928 O O . ILE A 1 116 ? 13.122 4.107 -0.572 1.00 58.12 116 ILE A O 1
ATOM 932 N 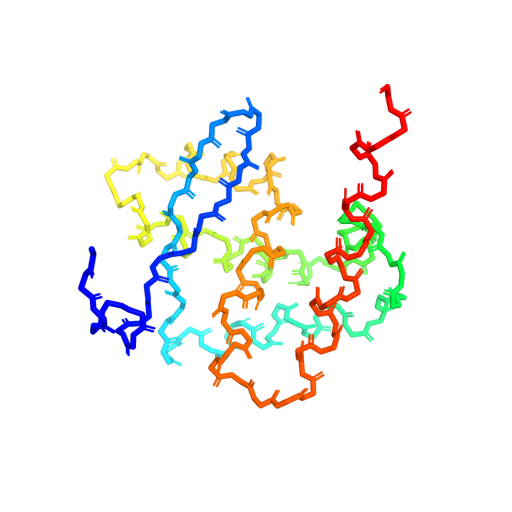N . GLU A 1 117 ? 14.988 3.007 -1.154 1.00 61.28 117 GLU A N 1
ATOM 933 C CA . GLU A 1 117 ? 15.894 3.943 -0.479 1.00 61.28 117 GLU A CA 1
ATOM 934 C C . GLU A 1 117 ? 15.803 5.352 -1.089 1.00 61.28 117 GLU A C 1
ATOM 936 O O . GLU A 1 117 ? 15.841 6.348 -0.364 1.00 61.28 117 GLU A O 1
ATOM 941 N N . GLU A 1 118 ? 15.573 5.439 -2.397 1.00 61.59 118 GLU A N 1
ATOM 942 C CA . GLU A 1 118 ? 15.432 6.703 -3.127 1.00 61.59 118 GLU A CA 1
ATOM 943 C C . GLU A 1 118 ? 14.094 7.405 -2.850 1.00 61.59 118 GLU A C 1
ATOM 945 O O . GLU A 1 118 ? 14.073 8.616 -2.607 1.00 61.59 118 GLU A O 1
ATOM 950 N N . ILE A 1 119 ? 12.986 6.655 -2.774 1.00 58.31 119 ILE A N 1
ATOM 951 C CA . ILE A 1 119 ? 11.678 7.215 -2.393 1.00 58.31 119 ILE A CA 1
ATOM 952 C C . ILE A 1 119 ? 11.725 7.786 -0.964 1.00 58.31 119 ILE A C 1
ATOM 954 O O . ILE A 1 119 ? 11.183 8.866 -0.706 1.00 58.31 119 ILE A O 1
ATOM 958 N N . LYS A 1 120 ? 12.422 7.114 -0.036 1.00 55.25 120 LYS A N 1
ATOM 959 C CA . LYS A 1 120 ? 12.603 7.594 1.347 1.00 55.25 120 LYS A CA 1
ATOM 960 C C . LYS A 1 120 ? 13.394 8.893 1.428 1.00 55.25 120 LYS A C 1
ATOM 962 O O . LYS A 1 120 ? 12.993 9.801 2.161 1.00 55.25 120 LYS A O 1
ATOM 967 N N . ALA A 1 121 ? 14.486 8.997 0.670 1.00 62.84 121 ALA A N 1
ATOM 968 C CA . ALA A 1 121 ? 15.329 10.190 0.652 1.00 62.84 121 ALA A CA 1
ATOM 969 C C . ALA A 1 121 ? 14.540 11.449 0.250 1.00 62.84 121 ALA A C 1
ATOM 971 O O . ALA A 1 121 ? 14.814 12.540 0.739 1.00 62.84 121 ALA A O 1
ATOM 972 N N . GLN A 1 122 ? 13.511 11.306 -0.585 1.00 51.56 122 GLN A N 1
ATOM 973 C CA . GLN A 1 122 ? 12.707 12.432 -1.068 1.00 51.56 122 GLN A CA 1
ATOM 974 C C . GLN A 1 122 ? 11.585 12.859 -0.113 1.00 51.56 122 GLN A C 1
ATOM 976 O O . GLN A 1 122 ? 11.149 14.011 -0.160 1.00 51.56 122 GLN A O 1
ATOM 981 N N . GLN A 1 123 ? 11.122 11.971 0.772 1.00 52.50 123 GLN A N 1
ATOM 982 C CA . GLN A 1 123 ? 10.095 12.309 1.764 1.00 52.50 123 GLN A CA 1
ATOM 983 C C . GLN A 1 123 ? 10.674 13.072 2.966 1.00 52.50 123 GLN A C 1
ATOM 985 O O . GLN A 1 123 ? 10.023 13.987 3.468 1.00 52.50 123 GLN A O 1
ATOM 990 N N . GLN A 1 124 ? 11.912 12.776 3.381 1.00 48.28 124 GLN A N 1
ATOM 991 C CA . GLN A 1 124 ? 12.563 13.465 4.508 1.00 48.28 124 GLN A CA 1
ATOM 992 C C . GLN A 1 124 ? 12.918 14.931 4.200 1.00 48.28 124 GLN A C 1
ATOM 994 O O . GLN A 1 124 ? 12.773 15.793 5.063 1.00 48.28 124 GLN A O 1
ATOM 999 N N . VAL A 1 125 ? 13.262 15.258 2.950 1.00 47.28 125 VAL A N 1
ATOM 1000 C CA . VAL A 1 125 ? 13.621 16.635 2.546 1.00 47.28 125 VAL A CA 1
ATOM 1001 C C . VAL A 1 125 ? 12.435 17.611 2.642 1.00 47.28 125 VAL A C 1
ATOM 1003 O O . VAL A 1 125 ? 12.635 18.813 2.807 1.00 47.28 125 VAL A O 1
ATOM 1006 N N . LYS A 1 126 ? 11.187 17.123 2.593 1.00 43.56 126 LYS A N 1
ATOM 1007 C CA . LYS A 1 126 ? 9.989 17.975 2.720 1.00 43.56 126 LYS A CA 1
ATOM 1008 C C . LYS A 1 126 ? 9.587 18.299 4.164 1.00 43.56 126 LYS A C 1
ATOM 1010 O O . LYS A 1 126 ? 8.767 19.195 4.347 1.00 43.56 126 LYS A O 1
ATOM 1015 N N . VAL A 1 127 ? 10.141 17.611 5.165 1.00 43.12 127 VAL A N 1
ATOM 1016 C CA . VAL A 1 127 ? 9.810 17.841 6.586 1.00 43.12 127 VAL A CA 1
ATOM 1017 C C . VAL A 1 127 ? 10.763 18.855 7.232 1.00 43.12 127 VAL A C 1
ATOM 1019 O O . VAL A 1 127 ? 10.349 19.589 8.120 1.00 43.12 127 VAL A O 1
ATOM 1022 N N . GLU A 1 128 ? 12.000 18.979 6.740 1.00 37.56 128 GLU A N 1
ATOM 1023 C CA . GLU A 1 128 ? 13.008 19.900 7.301 1.00 37.56 128 GLU A CA 1
ATOM 1024 C C . GLU A 1 128 ? 12.986 21.324 6.706 1.00 37.56 128 GLU A C 1
ATOM 1026 O O . GLU A 1 128 ? 13.723 22.191 7.168 1.00 37.56 128 GLU A O 1
ATOM 1031 N N . GLN A 1 129 ? 12.149 21.599 5.697 1.00 37.47 129 GLN A N 1
ATOM 1032 C CA . GLN A 1 129 ? 12.033 22.929 5.069 1.00 37.47 129 GLN A CA 1
ATOM 1033 C C . GLN A 1 129 ? 10.757 23.704 5.452 1.00 37.47 129 GLN A C 1
ATOM 1035 O O . GLN A 1 129 ? 10.294 24.544 4.678 1.00 37.47 129 GLN A O 1
ATOM 1040 N N . LYS A 1 130 ? 10.174 23.438 6.625 1.00 38.72 130 LYS A N 1
ATOM 1041 C CA . LYS A 1 130 ? 9.067 24.236 7.174 1.00 38.72 130 LYS A CA 1
ATOM 1042 C C . LYS A 1 130 ? 9.441 24.918 8.478 1.00 38.72 130 LYS A C 1
ATOM 1044 O O . LYS A 1 130 ? 10.053 24.246 9.332 1.00 38.72 130 LYS A O 1
#

Sequence (130 aa):
MSKFKTHLGENAKVEIDGEEFELKPLTVEELPLYFMALKAFSNVKENATGQELLSSLDENGLKYVAKIIDIVLQKSYPDEPEEERKQFGLKYMAPLITKIIEMNAQQIGQKDKKLIEEIKAQQQVKVEQK

pLDDT: mean 75.37, std 17.16, range [37.47, 95.56]